Protein AF-A0AAP3E8N9-F1 (afdb_monomer)

Foldseek 3Di:
DDDDDDDDPVRVVVLVVQDDVPDDSVRSCCVVVVPDDVCVCPPVDDPVRVVVVVVVVVVVVVVVVVVVVVVVVVVVVD

Organism: NCBI:txid2979988

Structure (mmCIF, N/CA/C/O backbone):
data_AF-A0AAP3E8N9-F1
#
_entry.id   AF-A0AAP3E8N9-F1
#
loop_
_atom_site.group_PDB
_atom_site.id
_atom_site.type_symbol
_atom_site.label_atom_id
_atom_site.label_alt_id
_atom_site.label_comp_id
_atom_site.label_asym_id
_atom_site.label_entity_id
_atom_site.label_seq_id
_atom_site.pdbx_PDB_ins_code
_atom_site.Cartn_x
_atom_site.Cartn_y
_atom_site.Cartn_z
_atom_site.occupancy
_atom_site.B_iso_or_equiv
_atom_site.auth_seq_id
_atom_site.auth_comp_id
_atom_site.auth_asym_id
_atom_site.auth_atom_id
_atom_site.pdbx_PDB_model_num
ATOM 1 N N . MET A 1 1 ? -2.273 -19.326 20.938 1.00 50.81 1 MET A N 1
ATOM 2 C CA . MET A 1 1 ? -0.935 -18.846 21.348 1.00 50.81 1 MET A CA 1
ATOM 3 C C . MET A 1 1 ? -0.826 -17.384 20.953 1.00 50.81 1 MET A C 1
ATOM 5 O O . MET A 1 1 ? -0.981 -17.105 19.772 1.00 50.81 1 MET A O 1
ATOM 9 N N . SER A 1 2 ? -0.622 -16.461 21.892 1.00 70.62 2 SER A N 1
ATOM 10 C CA . SER A 1 2 ? -0.341 -15.054 21.573 1.00 70.62 2 SER A CA 1
ATOM 11 C C . SER A 1 2 ? 1.172 -14.843 21.477 1.00 70.62 2 SER A C 1
ATOM 13 O O . SER A 1 2 ? 1.933 -15.383 22.278 1.00 70.62 2 SER A O 1
ATOM 15 N N . LYS A 1 3 ? 1.620 -14.089 20.470 1.00 78.06 3 LYS A N 1
ATOM 16 C CA . LYS A 1 3 ? 3.003 -13.610 20.358 1.00 78.06 3 LYS A CA 1
ATOM 17 C C . LYS A 1 3 ? 2.982 -12.097 20.536 1.00 78.06 3 LYS A C 1
ATOM 19 O O . LYS A 1 3 ? 2.169 -11.428 19.910 1.00 78.06 3 LYS A O 1
ATOM 24 N N . SER A 1 4 ? 3.847 -11.584 21.405 1.00 84.88 4 SER A N 1
ATOM 25 C CA . SER A 1 4 ? 4.001 -10.145 21.625 1.00 84.88 4 SER A CA 1
ATOM 26 C C . SER A 1 4 ? 5.150 -9.624 20.768 1.00 84.88 4 SER A C 1
ATOM 28 O O . SER A 1 4 ? 6.233 -10.212 20.769 1.00 84.88 4 SER A O 1
ATOM 30 N N . ILE A 1 5 ? 4.908 -8.544 20.027 1.00 83.62 5 ILE A N 1
ATOM 31 C CA . ILE A 1 5 ? 5.911 -7.830 19.233 1.00 83.62 5 ILE A CA 1
ATOM 32 C C . ILE A 1 5 ? 5.947 -6.372 19.687 1.00 83.62 5 ILE A C 1
ATOM 34 O O . ILE A 1 5 ? 4.923 -5.815 20.077 1.00 83.62 5 ILE A O 1
ATOM 38 N N . ARG A 1 6 ? 7.125 -5.746 19.648 1.00 89.75 6 ARG A N 1
ATOM 39 C CA . ARG A 1 6 ? 7.241 -4.303 19.884 1.00 89.75 6 ARG A CA 1
ATOM 40 C C . ARG A 1 6 ? 6.983 -3.567 18.574 1.00 89.75 6 ARG A C 1
ATOM 42 O O . ARG A 1 6 ? 7.658 -3.853 17.589 1.00 89.75 6 ARG A O 1
ATOM 49 N N . LEU A 1 7 ? 6.042 -2.628 18.581 1.00 86.62 7 LEU A N 1
ATOM 50 C CA . LEU A 1 7 ? 5.860 -1.661 17.500 1.00 86.62 7 LEU A CA 1
ATOM 51 C C . LEU A 1 7 ? 6.459 -0.315 17.910 1.00 86.62 7 LEU A C 1
ATOM 53 O O . LEU A 1 7 ? 6.417 0.051 19.085 1.00 86.62 7 LEU A O 1
ATOM 57 N N . SER A 1 8 ? 7.008 0.413 16.936 1.00 92.62 8 SER A N 1
ATOM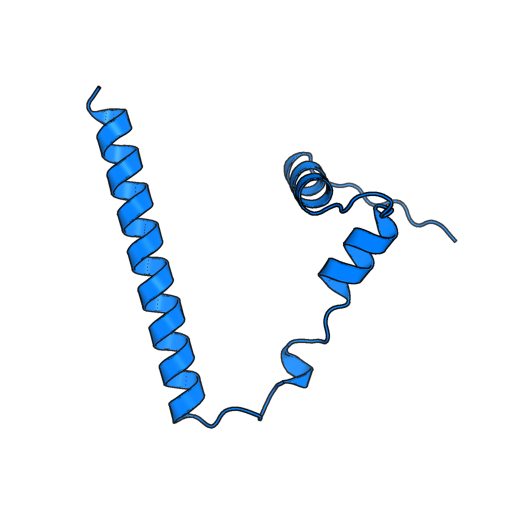 58 C CA . SER A 1 8 ? 7.216 1.851 17.091 1.00 92.62 8 SER A CA 1
ATOM 59 C C . SER A 1 8 ? 5.866 2.568 17.109 1.00 92.62 8 SER A C 1
ATOM 61 O O . SER A 1 8 ? 4.872 2.047 16.603 1.00 92.62 8 SER A O 1
ATOM 63 N N . GLU A 1 9 ? 5.845 3.776 17.663 1.00 89.19 9 GLU A N 1
ATOM 64 C CA . GLU A 1 9 ? 4.647 4.619 17.713 1.00 89.19 9 GLU A CA 1
ATOM 65 C C . GLU A 1 9 ? 4.080 4.877 16.306 1.00 89.19 9 GLU A C 1
ATOM 67 O O . GLU A 1 9 ? 2.919 4.576 16.050 1.00 89.19 9 GLU A O 1
ATOM 72 N N . GLU A 1 10 ? 4.937 5.230 15.339 1.00 88.62 10 GLU A N 1
ATOM 73 C CA . GLU A 1 10 ? 4.562 5.379 13.920 1.00 88.62 10 GLU A CA 1
ATOM 74 C C . GLU A 1 10 ? 3.929 4.104 13.332 1.00 88.62 10 GLU A C 1
ATOM 76 O O . GLU A 1 10 ? 2.984 4.160 12.542 1.00 88.62 10 GLU A O 1
ATOM 81 N N . ALA A 1 11 ? 4.449 2.925 13.689 1.00 86.31 11 ALA A N 1
ATOM 82 C CA . ALA A 1 11 ? 3.922 1.666 13.176 1.00 86.31 11 ALA A CA 1
ATOM 83 C C . ALA A 1 11 ? 2.562 1.327 13.801 1.00 86.31 11 ALA A C 1
ATOM 85 O O . ALA A 1 11 ? 1.701 0.780 13.112 1.00 86.31 11 ALA A O 1
ATOM 86 N N . TYR A 1 12 ? 2.359 1.670 15.075 1.00 89.62 12 TYR A N 1
ATOM 87 C CA . TYR A 1 12 ? 1.066 1.542 15.740 1.00 89.62 12 TYR A CA 1
ATOM 88 C C . TYR A 1 12 ? 0.024 2.477 15.113 1.00 89.62 12 TYR A C 1
ATOM 90 O O . TYR A 1 12 ? -1.042 2.005 14.725 1.00 89.62 12 TYR A O 1
ATOM 98 N N . GLU A 1 13 ? 0.355 3.756 14.915 1.00 90.00 13 GLU A N 1
ATOM 99 C CA . GLU A 1 13 ? -0.536 4.741 14.281 1.00 90.00 13 GLU A CA 1
ATOM 100 C C . GLU A 1 13 ? -0.942 4.321 12.866 1.00 90.00 13 GLU A C 1
ATOM 102 O O . GLU A 1 13 ? -2.113 4.398 12.495 1.00 90.00 13 GLU A O 1
ATOM 107 N N . ARG A 1 14 ? 0.005 3.806 12.069 1.00 87.19 14 ARG A N 1
ATOM 108 C CA . ARG A 1 14 ? -0.310 3.252 10.743 1.00 87.19 14 ARG A CA 1
ATOM 109 C C . ARG A 1 14 ? -1.269 2.071 10.826 1.00 87.19 14 ARG A C 1
ATOM 111 O O . ARG A 1 14 ? -2.169 1.956 9.997 1.00 87.19 14 ARG A O 1
ATOM 118 N N . LEU A 1 15 ? -1.069 1.182 11.795 1.00 88.19 15 LEU A N 1
ATOM 119 C CA . LEU A 1 15 ? -1.926 0.015 11.975 1.00 88.19 15 LEU A CA 1
ATOM 120 C C . LEU A 1 15 ? -3.341 0.431 12.403 1.00 88.19 15 LEU A C 1
ATOM 122 O O . LEU A 1 15 ? -4.321 -0.125 11.911 1.00 88.19 15 LEU A O 1
ATOM 126 N N . GLU A 1 16 ? -3.441 1.434 13.272 1.00 88.06 16 GLU A N 1
ATOM 127 C CA . GLU A 1 16 ? -4.698 2.017 13.733 1.00 88.06 16 GLU A CA 1
ATOM 128 C C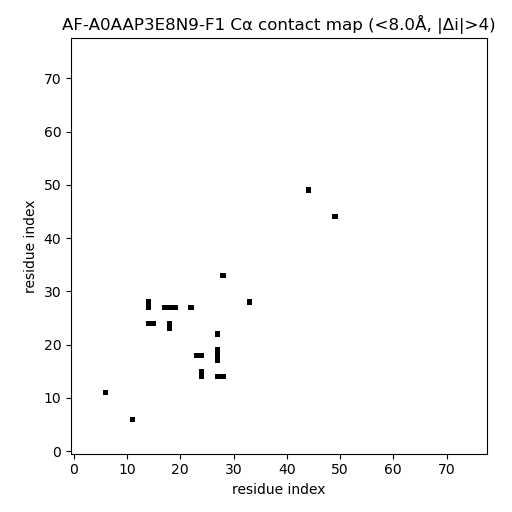 . GLU A 1 16 ? -5.442 2.749 12.609 1.00 88.06 16 GLU A C 1
ATOM 130 O O . GLU A 1 16 ? -6.627 2.497 12.402 1.00 88.06 16 GLU A O 1
ATOM 135 N N . ALA A 1 17 ? -4.748 3.557 11.803 1.00 89.19 17 ALA A N 1
ATOM 136 C CA . ALA A 1 17 ? -5.334 4.256 10.657 1.00 89.19 17 ALA A CA 1
ATOM 137 C C . ALA A 1 17 ? -5.916 3.300 9.600 1.00 89.19 17 ALA A C 1
ATOM 139 O O . ALA A 1 17 ? -6.852 3.645 8.878 1.00 89.19 17 ALA A O 1
ATOM 140 N N . HIS A 1 18 ? -5.372 2.087 9.500 1.00 85.56 18 HIS A N 1
ATOM 141 C CA . HIS A 1 18 ? -5.850 1.058 8.580 1.00 85.56 18 HIS A CA 1
ATOM 142 C C . HIS A 1 18 ? -6.916 0.130 9.173 1.00 85.56 18 HIS A C 1
ATOM 144 O O . HIS A 1 18 ? -7.409 -0.741 8.446 1.00 85.56 18 HIS A O 1
ATOM 150 N N . LYS A 1 19 ? -7.273 0.277 10.452 1.00 89.88 19 LYS A N 1
ATOM 151 C CA . LYS A 1 19 ? -8.227 -0.587 11.151 1.00 89.88 19 LYS A CA 1
ATOM 152 C C . LYS A 1 19 ? -9.669 -0.257 10.757 1.00 89.88 19 LYS A C 1
ATOM 154 O O . LYS A 1 19 ? -10.098 0.890 10.840 1.00 89.88 19 LYS A O 1
ATOM 159 N N . ARG A 1 20 ? -10.446 -1.273 10.369 1.00 89.31 20 ARG A N 1
ATOM 160 C CA . ARG A 1 20 ? -11.884 -1.124 10.079 1.00 89.31 20 ARG A CA 1
ATOM 161 C C . ARG A 1 20 ? -12.736 -1.214 11.351 1.00 89.31 20 ARG A C 1
ATOM 163 O O . ARG A 1 20 ? -12.287 -1.693 12.403 1.00 89.31 20 ARG A O 1
ATOM 170 N N . GLU A 1 21 ? -13.989 -0.767 11.256 1.00 83.31 21 GLU A N 1
ATOM 171 C CA . GLU A 1 21 ? -14.975 -0.962 12.324 1.00 83.31 21 GLU A CA 1
ATOM 172 C C . GLU A 1 21 ? -15.142 -2.461 12.617 1.00 83.31 21 GLU A C 1
ATOM 174 O O . GLU A 1 21 ? -15.257 -3.272 11.701 1.00 83.31 21 GLU A O 1
ATOM 179 N N . ASN A 1 22 ? -15.123 -2.828 13.902 1.00 85.12 22 ASN A N 1
ATOM 180 C CA . ASN A 1 22 ? -15.200 -4.211 14.399 1.00 85.12 22 ASN A CA 1
ATOM 181 C C . ASN A 1 22 ? -14.038 -5.157 14.019 1.00 85.12 22 ASN A C 1
ATOM 183 O O . ASN A 1 22 ? -14.109 -6.338 14.336 1.00 85.12 22 ASN A O 1
ATOM 187 N N . GLU A 1 23 ? -12.952 -4.663 13.415 1.00 86.81 23 GLU A N 1
ATOM 188 C CA . GLU A 1 23 ? -11.741 -5.459 13.141 1.00 86.81 23 GLU A CA 1
ATOM 189 C C . GLU A 1 23 ? -10.809 -5.482 14.369 1.00 86.81 23 GLU A C 1
ATOM 191 O O . GLU A 1 23 ? -10.669 -4.481 15.074 1.00 86.81 23 GLU A O 1
ATOM 196 N N . THR A 1 24 ? -10.143 -6.599 14.645 1.00 90.06 24 THR A N 1
ATOM 197 C CA . THR A 1 24 ? -9.071 -6.706 15.647 1.00 90.06 24 THR A CA 1
ATOM 198 C C . THR A 1 24 ? -7.714 -6.366 15.031 1.00 90.06 24 THR A C 1
ATOM 200 O O . THR A 1 24 ? -7.497 -6.541 13.837 1.00 90.06 24 THR A O 1
ATOM 203 N N . PHE A 1 25 ? -6.735 -5.945 15.837 1.00 86.88 25 PHE A N 1
ATOM 204 C CA . PHE A 1 25 ? -5.379 -5.693 15.324 1.00 86.88 25 PHE A CA 1
ATOM 205 C C . PHE A 1 25 ? -4.741 -6.924 14.669 1.00 86.88 25 PHE A C 1
ATOM 207 O O . PHE A 1 25 ? -4.013 -6.788 13.691 1.00 86.88 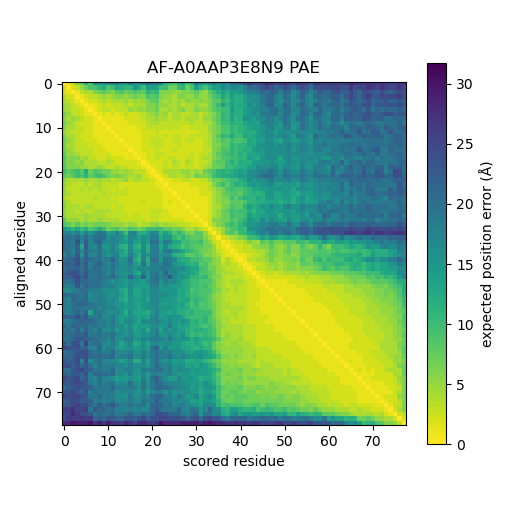25 PHE A O 1
ATOM 214 N N . SER A 1 26 ? -5.043 -8.127 15.166 1.00 84.69 26 SER A N 1
ATOM 215 C CA . SER A 1 26 ? -4.567 -9.366 14.541 1.00 84.69 26 SER A CA 1
ATOM 216 C C . SER A 1 26 ? -5.154 -9.554 13.140 1.00 84.69 26 SER A C 1
ATOM 218 O O . SER A 1 26 ? -4.435 -9.973 12.240 1.00 84.69 26 SER A O 1
ATOM 220 N N . GLU A 1 27 ? -6.428 -9.211 12.935 1.00 86.12 27 GLU A N 1
ATOM 221 C CA . GLU A 1 27 ? -7.081 -9.261 11.620 1.00 86.12 27 GLU A CA 1
ATOM 222 C C . GLU A 1 27 ? -6.544 -8.187 10.675 1.00 86.12 27 GLU A C 1
ATOM 224 O O . GLU A 1 27 ? -6.269 -8.500 9.521 1.00 86.12 27 GLU A O 1
ATOM 229 N N . VAL A 1 28 ? -6.279 -6.970 11.170 1.00 89.00 28 VAL A N 1
ATOM 230 C CA . VAL A 1 28 ? -5.610 -5.920 10.383 1.00 89.00 28 VAL A CA 1
ATOM 231 C C . VAL A 1 28 ? -4.248 -6.409 9.898 1.00 89.00 28 VAL A C 1
ATOM 233 O O . VAL A 1 28 ? -3.943 -6.295 8.714 1.00 89.00 28 VAL A O 1
ATOM 236 N N . VAL A 1 29 ? -3.431 -6.976 10.794 1.00 85.44 29 VAL A N 1
ATOM 237 C CA . VAL A 1 29 ? -2.108 -7.511 10.440 1.00 85.44 29 VAL A CA 1
ATOM 238 C C . VAL A 1 29 ? -2.242 -8.649 9.436 1.00 85.44 29 VAL A C 1
ATOM 240 O O . VAL A 1 29 ? -1.537 -8.641 8.436 1.00 85.44 29 VAL A O 1
ATOM 243 N N . LEU A 1 30 ? -3.152 -9.600 9.655 1.00 83.12 30 LEU A N 1
ATOM 244 C CA . LEU A 1 30 ? -3.385 -10.701 8.718 1.00 83.12 30 LEU A CA 1
ATOM 245 C C . LEU A 1 30 ? -3.904 -10.218 7.365 1.00 83.12 30 LEU A C 1
ATOM 247 O O . LEU A 1 30 ? -3.565 -10.814 6.356 1.00 83.12 30 LEU A O 1
ATOM 251 N N . ARG A 1 31 ? -4.689 -9.144 7.312 1.00 84.19 31 ARG A N 1
ATOM 252 C CA . ARG A 1 31 ? -5.157 -8.556 6.057 1.00 84.19 31 ARG A CA 1
ATOM 253 C C . ARG A 1 31 ? -4.032 -7.825 5.332 1.00 84.19 31 ARG A C 1
ATOM 255 O O . ARG A 1 31 ? -3.826 -8.060 4.151 1.00 84.19 31 ARG A O 1
ATOM 262 N N . LEU A 1 32 ? -3.291 -6.969 6.035 1.00 83.00 32 LEU A N 1
ATOM 263 C CA . LEU A 1 32 ? -2.175 -6.214 5.459 1.00 83.00 32 LEU A CA 1
ATOM 264 C C . LEU A 1 32 ? -1.002 -7.120 5.055 1.00 83.00 32 LEU A C 1
ATOM 266 O O . LEU A 1 32 ? -0.307 -6.815 4.093 1.00 83.00 32 LEU A O 1
ATOM 270 N N . ALA A 1 33 ? -0.774 -8.216 5.783 1.00 75.06 33 ALA A N 1
ATOM 271 C CA . ALA A 1 33 ? 0.299 -9.175 5.513 1.00 75.06 33 ALA A CA 1
ATOM 272 C C . ALA A 1 33 ? -0.147 -10.394 4.687 1.00 75.06 33 ALA A C 1
ATOM 274 O O . ALA A 1 33 ? 0.706 -11.148 4.225 1.00 75.06 33 ALA A O 1
ATOM 275 N N . GLY A 1 34 ? -1.454 -10.633 4.561 1.00 65.00 34 GLY A N 1
ATOM 276 C CA . GLY A 1 34 ? -2.036 -11.842 3.966 1.00 65.00 34 GLY A CA 1
ATOM 277 C C . GLY A 1 34 ? -2.744 -11.623 2.635 1.00 65.00 34 GLY A C 1
ATOM 278 O O . GLY A 1 34 ? -3.308 -12.575 2.093 1.00 65.00 34 GLY A O 1
ATOM 279 N N . GLU A 1 35 ? -2.705 -10.418 2.065 1.00 59.91 35 GLU A N 1
ATOM 280 C CA . GLU A 1 35 ? -2.915 -10.305 0.626 1.00 59.91 35 GLU A CA 1
ATOM 281 C C . GLU A 1 35 ? -1.797 -11.091 -0.064 1.00 59.91 35 GLU A C 1
ATOM 283 O O . GLU A 1 35 ? -0.621 -10.933 0.261 1.00 59.91 35 GLU A O 1
ATOM 288 N N . ARG A 1 36 ? -2.217 -12.026 -0.927 1.00 59.09 36 ARG A N 1
ATOM 289 C CA . ARG A 1 36 ? -1.393 -12.950 -1.716 1.00 59.09 36 ARG A CA 1
ATOM 290 C C . ARG A 1 36 ? -0.034 -12.356 -2.047 1.00 59.09 36 ARG A C 1
ATOM 292 O O . ARG A 1 36 ? 0.055 -11.186 -2.424 1.00 59.09 36 ARG A O 1
ATOM 299 N N . SER A 1 37 ? 1.002 -13.184 -1.938 1.00 66.56 37 SER A N 1
ATOM 300 C CA . SER A 1 37 ? 2.349 -12.759 -2.289 1.00 66.56 37 SER A CA 1
ATOM 301 C C . SER A 1 37 ? 2.294 -12.098 -3.661 1.00 66.56 37 SER A C 1
ATOM 303 O O . SER A 1 37 ? 1.709 -12.657 -4.583 1.00 66.56 37 SER A O 1
ATOM 305 N N . LEU A 1 38 ? 2.892 -10.919 -3.836 1.00 69.31 38 LEU A N 1
ATOM 306 C CA . LEU A 1 38 ? 2.983 -10.320 -5.175 1.00 69.31 38 LEU A CA 1
ATOM 307 C C . LEU A 1 38 ? 3.722 -11.254 -6.149 1.00 69.31 38 LEU A C 1
ATOM 309 O O . LEU A 1 38 ? 3.545 -11.154 -7.359 1.00 69.31 38 LEU A O 1
ATOM 313 N N . LEU A 1 39 ? 4.497 -12.206 -5.617 1.00 71.56 39 LEU A N 1
ATOM 314 C CA . LEU A 1 39 ? 5.101 -13.290 -6.386 1.00 71.56 39 LEU A CA 1
ATOM 315 C C . LEU A 1 39 ? 4.069 -14.275 -6.954 1.00 71.56 39 LEU A C 1
ATOM 317 O O . LEU A 1 39 ? 4.354 -14.902 -7.964 1.00 71.56 39 LEU A O 1
ATOM 321 N N . ASP A 1 40 ? 2.871 -14.378 -6.378 1.00 72.69 40 ASP A N 1
ATOM 322 C CA . ASP A 1 40 ? 1.769 -15.181 -6.925 1.00 72.69 40 ASP A CA 1
ATOM 323 C C . ASP A 1 40 ? 1.231 -14.588 -8.244 1.00 72.69 40 ASP A C 1
ATOM 325 O O . ASP A 1 40 ? 0.539 -15.269 -8.996 1.00 72.69 40 ASP A O 1
ATOM 329 N N . ILE A 1 41 ? 1.545 -13.318 -8.533 1.00 71.62 41 ILE A N 1
ATOM 330 C CA . ILE A 1 41 ? 1.193 -12.590 -9.766 1.00 71.62 41 ILE A CA 1
ATOM 331 C C . ILE A 1 41 ? 2.377 -12.619 -10.762 1.00 71.62 41 ILE A C 1
ATOM 333 O O . ILE A 1 41 ? 2.263 -12.168 -11.903 1.00 71.62 41 ILE A O 1
ATOM 337 N N . ALA A 1 42 ? 3.539 -13.149 -10.358 1.00 77.88 42 ALA A N 1
ATOM 338 C CA . ALA A 1 42 ? 4.728 -13.165 -11.201 1.00 77.88 42 ALA A CA 1
ATOM 339 C C . ALA A 1 42 ? 4.487 -13.970 -12.489 1.00 77.88 42 ALA A C 1
ATOM 341 O O . ALA A 1 42 ? 3.997 -15.096 -12.455 1.00 77.88 42 ALA A O 1
ATOM 342 N N . GLY A 1 43 ? 4.859 -13.383 -13.630 1.00 82.94 43 GLY A N 1
ATOM 343 C CA . GLY A 1 43 ? 4.691 -13.991 -14.953 1.00 82.94 43 GLY A CA 1
ATOM 344 C C . 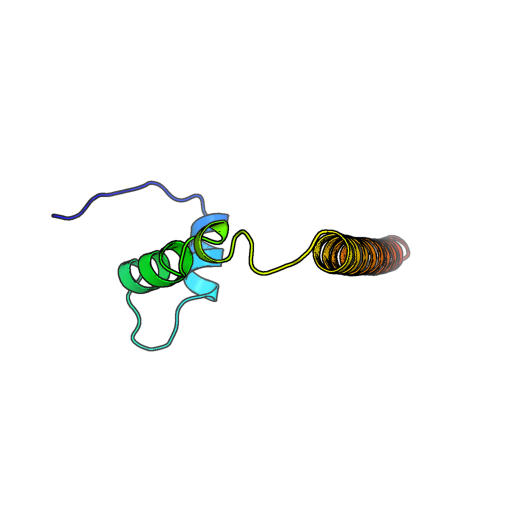GLY A 1 43 ? 3.360 -13.693 -15.649 1.00 82.94 43 GLY A C 1
ATOM 345 O O . GLY A 1 43 ? 3.146 -14.204 -16.742 1.00 82.94 43 GLY A O 1
ATOM 346 N N . ILE A 1 44 ? 2.480 -12.876 -15.054 1.00 88.81 44 ILE A N 1
ATOM 347 C CA . ILE A 1 44 ? 1.255 -12.401 -15.724 1.00 88.81 44 ILE A CA 1
ATOM 348 C C . ILE A 1 44 ? 1.555 -11.332 -16.780 1.00 88.81 44 ILE A C 1
ATOM 350 O O . ILE A 1 44 ? 0.883 -11.310 -17.803 1.00 88.81 44 ILE A O 1
ATOM 354 N N . LEU A 1 45 ? 2.532 -10.460 -16.520 1.00 87.81 45 LEU A N 1
ATOM 355 C CA . LEU A 1 45 ? 2.917 -9.380 -17.428 1.00 87.81 45 LEU A CA 1
ATOM 356 C C . LEU A 1 45 ? 4.084 -9.820 -18.307 1.00 87.81 45 LEU A C 1
ATOM 358 O O . LEU A 1 45 ? 5.043 -10.418 -17.798 1.00 87.81 45 LEU A O 1
ATOM 362 N N . ASP A 1 46 ? 4.025 -9.472 -19.588 1.00 91.38 46 ASP A N 1
ATOM 363 C CA . ASP A 1 46 ? 5.200 -9.535 -20.452 1.00 91.38 46 ASP A CA 1
ATOM 364 C C . ASP A 1 46 ? 6.206 -8.407 -20.135 1.00 91.38 46 ASP A C 1
ATOM 366 O O . ASP A 1 46 ? 6.005 -7.576 -19.243 1.00 91.38 46 ASP A O 1
ATOM 370 N N . GLU A 1 47 ? 7.357 -8.415 -20.811 1.00 91.44 47 GLU A N 1
ATOM 371 C CA . GLU A 1 47 ? 8.425 -7.449 -20.544 1.00 91.44 47 GLU A CA 1
ATOM 372 C C . GLU A 1 47 ? 8.026 -6.009 -20.908 1.00 91.44 47 GLU A C 1
ATOM 374 O O . GLU A 1 47 ? 8.404 -5.076 -20.195 1.00 91.44 47 GLU A O 1
ATOM 379 N N . GLU A 1 48 ? 7.236 -5.818 -21.966 1.00 94.62 48 GLU A N 1
ATOM 380 C CA . GLU A 1 48 ? 6.766 -4.496 -22.387 1.00 94.62 48 GLU A CA 1
ATOM 381 C C . GLU A 1 48 ? 5.740 -3.948 -21.392 1.00 94.62 48 GLU A C 1
ATOM 383 O O . GLU A 1 48 ? 5.880 -2.819 -20.914 1.00 94.62 48 GLU A O 1
ATOM 388 N N . GLU A 1 49 ? 4.764 -4.765 -20.998 1.00 93.69 49 GLU A N 1
ATOM 389 C CA . GLU A 1 49 ? 3.761 -4.425 -19.990 1.00 93.69 49 GLU A CA 1
ATOM 390 C C . GLU A 1 49 ? 4.402 -4.135 -18.626 1.00 93.69 49 GLU A C 1
ATOM 392 O O . GLU A 1 49 ? 4.030 -3.179 -17.935 1.00 93.69 49 GLU A O 1
ATOM 397 N N . ALA A 1 50 ? 5.409 -4.922 -18.233 1.00 92.25 50 ALA A N 1
ATOM 398 C CA . ALA A 1 50 ? 6.155 -4.698 -17.002 1.00 92.25 50 ALA A CA 1
ATOM 399 C C . ALA A 1 50 ? 6.940 -3.378 -17.036 1.00 92.25 50 ALA A C 1
ATOM 401 O O . ALA A 1 50 ? 7.005 -2.677 -16.021 1.00 92.25 50 ALA A O 1
ATOM 402 N N . ASN A 1 51 ? 7.526 -3.021 -18.180 1.00 94.75 51 ASN A N 1
ATOM 403 C CA . ASN A 1 51 ? 8.230 -1.752 -18.350 1.00 94.75 51 ASN A CA 1
ATOM 404 C C . AS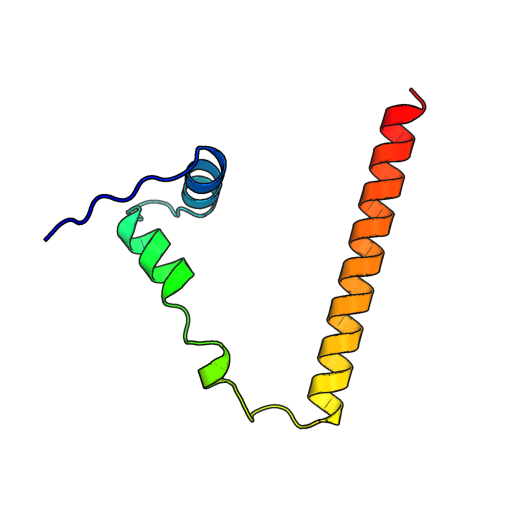N A 1 51 ? 7.264 -0.563 -18.334 1.00 94.75 51 ASN A C 1
ATOM 406 O O . ASN A 1 51 ? 7.498 0.385 -17.588 1.00 94.75 51 ASN A O 1
ATOM 410 N N . ALA A 1 52 ? 6.126 -0.653 -19.024 1.00 95.62 52 ALA A N 1
ATOM 411 C CA . ALA A 1 52 ? 5.094 0.382 -18.985 1.00 95.62 52 ALA A CA 1
ATOM 412 C C . ALA A 1 52 ? 4.573 0.630 -17.556 1.00 95.62 52 ALA A C 1
ATOM 414 O O . ALA A 1 52 ? 4.373 1.7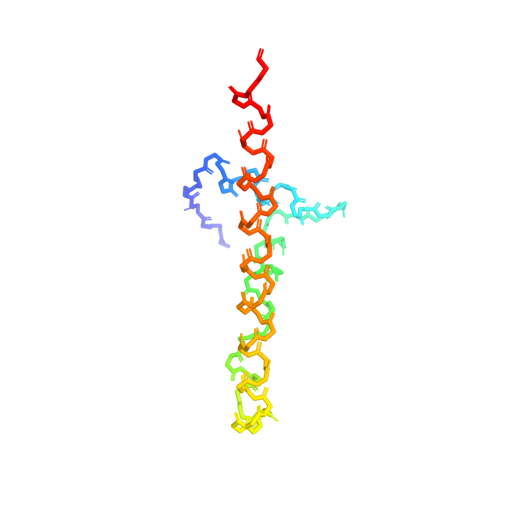74 -17.140 1.00 95.62 52 ALA A O 1
ATOM 415 N N . LEU A 1 53 ? 4.398 -0.436 -16.766 1.00 92.81 53 LEU A N 1
ATOM 416 C CA . LEU A 1 53 ? 4.019 -0.313 -15.359 1.00 92.81 53 LEU A CA 1
ATOM 417 C C . LEU A 1 53 ? 5.107 0.380 -14.523 1.00 92.81 53 LEU A C 1
ATOM 419 O O . LEU A 1 53 ? 4.779 1.198 -13.660 1.00 92.81 53 LEU A O 1
ATOM 423 N N . ARG A 1 54 ? 6.389 0.066 -14.757 1.00 93.94 54 ARG A N 1
ATOM 424 C CA . ARG A 1 54 ? 7.514 0.729 -14.074 1.00 93.94 54 ARG A CA 1
ATOM 425 C C . ARG A 1 54 ? 7.534 2.223 -14.375 1.00 93.94 54 ARG A C 1
ATOM 427 O O . ARG A 1 54 ? 7.575 3.012 -13.432 1.00 93.94 54 ARG A O 1
ATOM 434 N N . ASP A 1 55 ? 7.402 2.593 -15.644 1.00 97.25 55 ASP A N 1
ATOM 435 C CA . ASP A 1 55 ? 7.401 3.991 -16.075 1.00 97.25 55 ASP A CA 1
ATOM 436 C C . ASP A 1 55 ? 6.247 4.773 -15.431 1.00 97.25 55 ASP A C 1
ATOM 438 O O . ASP A 1 55 ? 6.457 5.846 -14.863 1.00 97.25 55 ASP A O 1
ATOM 442 N N . ALA A 1 56 ? 5.041 4.195 -15.401 1.00 96.81 56 ALA A N 1
ATOM 443 C CA . ALA A 1 56 ? 3.882 4.811 -14.756 1.00 96.81 56 ALA A CA 1
ATOM 444 C C . ALA A 1 56 ? 4.069 5.003 -13.236 1.00 96.81 56 ALA A C 1
ATOM 446 O O . ALA A 1 56 ? 3.627 6.004 -12.657 1.00 96.81 56 ALA A O 1
ATOM 447 N N . ILE A 1 57 ? 4.720 4.049 -12.556 1.00 96.06 57 ILE A N 1
ATOM 448 C CA . ILE A 1 57 ? 5.044 4.167 -11.126 1.00 96.06 57 ILE A CA 1
ATOM 449 C C . ILE A 1 57 ? 6.056 5.292 -10.897 1.00 96.06 57 ILE A C 1
ATOM 451 O O . ILE A 1 57 ? 5.888 6.082 -9.959 1.00 96.06 57 ILE A O 1
ATOM 455 N N . ASP A 1 58 ? 7.092 5.371 -11.726 1.00 96.38 58 ASP A N 1
ATOM 456 C CA . ASP A 1 58 ? 8.146 6.370 -11.584 1.00 96.38 58 ASP A CA 1
ATOM 457 C C . ASP A 1 58 ? 7.640 7.778 -11.890 1.00 96.38 58 ASP A C 1
ATOM 459 O O . ASP A 1 58 ? 7.883 8.689 -11.093 1.00 96.38 58 ASP A O 1
ATOM 463 N N . GLU A 1 59 ? 6.829 7.953 -12.934 1.00 96.75 59 GLU A N 1
ATOM 464 C CA . GLU A 1 59 ? 6.159 9.222 -13.228 1.00 96.75 59 GLU A CA 1
ATOM 465 C C . GLU A 1 59 ? 5.319 9.691 -12.029 1.00 96.75 59 GLU A C 1
ATOM 467 O O . GLU A 1 59 ? 5.447 10.827 -11.555 1.00 96.75 59 GLU A O 1
ATOM 472 N N . ARG A 1 60 ? 4.519 8.786 -11.446 1.00 96.12 60 ARG A N 1
ATOM 473 C CA . ARG A 1 60 ? 3.698 9.094 -10.268 1.00 96.12 60 ARG A CA 1
ATOM 474 C C . ARG A 1 60 ? 4.543 9.497 -9.059 1.00 96.12 60 ARG A C 1
ATOM 476 O O . ARG A 1 60 ? 4.147 10.392 -8.306 1.00 96.12 60 ARG A O 1
ATOM 483 N N . ARG A 1 61 ? 5.689 8.844 -8.840 1.00 94.44 61 ARG A N 1
ATOM 484 C CA . ARG A 1 61 ? 6.621 9.183 -7.750 1.00 94.44 61 ARG A CA 1
ATOM 485 C C . ARG A 1 61 ? 7.278 10.538 -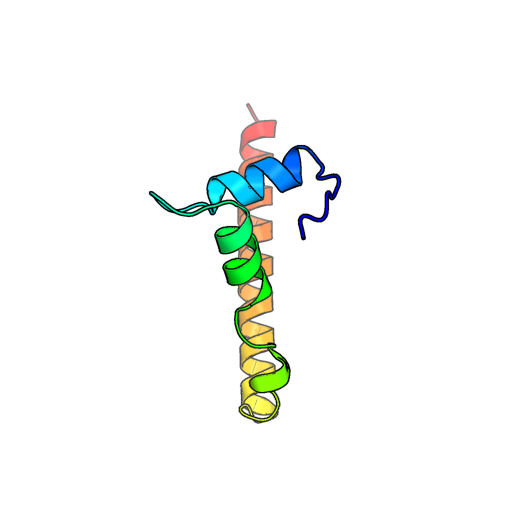7.972 1.00 94.44 61 ARG A C 1
ATOM 487 O O . ARG A 1 61 ? 7.370 11.308 -7.017 1.00 94.44 61 ARG A O 1
ATOM 494 N N . MET A 1 62 ? 7.706 10.834 -9.198 1.00 94.69 62 MET A N 1
ATOM 495 C CA . MET A 1 62 ? 8.279 12.135 -9.540 1.00 94.69 62 MET A CA 1
ATOM 496 C C . MET A 1 62 ? 7.267 13.251 -9.305 1.00 94.69 62 MET A C 1
ATOM 498 O O . MET A 1 62 ? 7.589 14.210 -8.607 1.00 94.69 62 MET A O 1
ATOM 502 N N . LYS A 1 63 ? 6.032 13.081 -9.790 1.00 94.38 63 LYS A N 1
ATOM 503 C CA . LYS A 1 63 ? 4.960 14.057 -9.588 1.00 94.38 63 LYS A CA 1
ATOM 504 C C . LYS A 1 63 ? 4.684 14.300 -8.106 1.00 94.38 63 LYS A C 1
ATOM 506 O O . LYS A 1 63 ? 4.709 15.440 -7.661 1.00 94.38 63 LYS A O 1
ATOM 511 N N . ARG A 1 64 ? 4.515 13.229 -7.322 1.00 93.44 64 ARG A N 1
ATOM 512 C CA . ARG A 1 64 ? 4.284 13.339 -5.873 1.00 93.44 64 ARG A CA 1
ATOM 513 C C . ARG A 1 64 ? 5.431 14.061 -5.163 1.00 93.44 64 ARG A C 1
ATOM 515 O O . ARG A 1 64 ? 5.185 14.853 -4.262 1.00 93.44 64 ARG A O 1
ATOM 522 N N . ARG A 1 65 ? 6.683 13.779 -5.534 1.00 93.44 65 ARG A N 1
ATOM 523 C CA . ARG A 1 65 ? 7.844 14.468 -4.955 1.00 93.44 65 ARG A CA 1
ATOM 524 C C . ARG A 1 65 ? 7.844 15.955 -5.312 1.00 93.44 65 ARG A C 1
ATOM 526 O O . ARG A 1 65 ? 8.076 16.760 -4.421 1.00 93.44 65 ARG A O 1
ATOM 533 N N . GLY A 1 66 ? 7.521 16.302 -6.558 1.00 92.88 66 GLY A N 1
ATOM 534 C CA . GLY A 1 66 ? 7.365 17.694 -6.987 1.00 92.88 66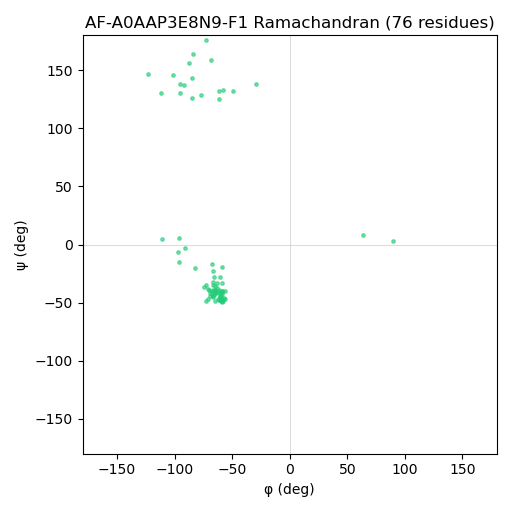 GLY A CA 1
ATOM 535 C C . GLY A 1 66 ? 6.280 18.430 -6.196 1.00 92.88 66 GLY A C 1
ATOM 536 O O . GLY A 1 66 ? 6.550 19.480 -5.629 1.00 92.88 66 GLY A O 1
ATOM 537 N N . GLU A 1 67 ? 5.092 17.835 -6.054 1.00 93.25 67 GLU A N 1
ATOM 538 C CA . GLU A 1 67 ? 3.985 18.400 -5.261 1.00 93.25 67 GLU A CA 1
ATOM 539 C C . GLU A 1 67 ? 4.382 18.630 -3.789 1.00 93.25 67 GLU A C 1
ATOM 541 O O . GLU A 1 67 ? 4.041 19.650 -3.183 1.00 93.25 67 GLU A O 1
ATOM 546 N N . LEU A 1 68 ? 5.134 17.695 -3.196 1.00 93.00 68 LEU A N 1
ATOM 547 C CA . LEU A 1 68 ? 5.654 17.836 -1.834 1.00 93.00 68 LEU A CA 1
ATOM 548 C C . LEU A 1 68 ? 6.711 18.944 -1.729 1.00 93.00 68 LEU A C 1
ATOM 550 O O . LEU A 1 68 ? 6.703 19.690 -0.750 1.00 93.00 68 LEU A O 1
ATOM 554 N N . GLU A 1 69 ? 7.601 19.075 -2.714 1.00 92.06 69 GLU A N 1
ATOM 555 C CA . GLU A 1 69 ? 8.596 20.153 -2.768 1.00 92.06 69 GLU A CA 1
ATOM 556 C C . GLU A 1 69 ? 7.936 21.526 -2.933 1.00 92.06 69 GLU A C 1
ATOM 558 O O . GLU A 1 69 ? 8.298 22.465 -2.223 1.00 92.06 69 GLU A O 1
ATOM 563 N N . GLU A 1 70 ? 6.925 21.642 -3.797 1.00 91.31 70 GLU A N 1
ATOM 564 C CA . GLU A 1 70 ? 6.117 22.856 -3.953 1.00 91.31 70 GLU A CA 1
ATOM 565 C C . GLU A 1 70 ? 5.429 23.241 -2.641 1.00 91.31 70 GLU A C 1
ATOM 567 O O . GLU A 1 70 ? 5.530 24.386 -2.192 1.00 91.31 70 GLU A O 1
ATOM 572 N N . THR A 1 71 ? 4.803 22.267 -1.975 1.00 94.00 71 THR A N 1
ATOM 573 C CA . THR A 1 71 ? 4.153 22.473 -0.674 1.00 94.00 71 THR A CA 1
ATOM 574 C C . THR A 1 71 ? 5.165 22.935 0.378 1.00 94.00 71 THR A C 1
ATOM 576 O O . THR A 1 71 ? 4.925 23.907 1.099 1.00 94.00 71 THR A O 1
ATOM 579 N N . ALA A 1 72 ? 6.336 22.293 0.439 1.00 91.31 72 ALA A N 1
ATOM 580 C CA . ALA A 1 72 ? 7.400 22.657 1.368 1.00 91.31 72 ALA A CA 1
ATOM 581 C C . ALA A 1 72 ? 7.971 24.057 1.088 1.00 91.31 72 ALA A C 1
ATOM 583 O O . ALA A 1 72 ? 8.324 24.776 2.022 1.00 91.31 72 ALA A O 1
ATOM 584 N N . ASN A 1 73 ? 8.059 24.462 -0.181 1.00 91.50 73 ASN A N 1
ATOM 585 C CA . ASN A 1 73 ? 8.523 25.793 -0.566 1.00 91.50 73 ASN A CA 1
ATOM 586 C C . ASN A 1 73 ? 7.499 26.880 -0.220 1.00 91.50 73 ASN A C 1
ATOM 588 O O . ASN A 1 73 ? 7.897 27.934 0.272 1.00 91.50 73 ASN A O 1
ATOM 592 N N . CYS A 1 74 ? 6.200 26.612 -0.385 1.00 89.88 74 CYS A N 1
ATOM 593 C CA . CYS A 1 74 ? 5.136 27.515 0.059 1.00 89.88 74 CYS A CA 1
ATOM 594 C C . CYS A 1 74 ? 5.192 27.751 1.580 1.00 89.88 74 CYS A C 1
ATOM 596 O O . CYS A 1 74 ? 5.159 28.896 2.028 1.00 89.88 74 CYS A O 1
ATOM 598 N N . MET A 1 75 ? 5.384 26.685 2.367 1.00 89.44 75 MET A N 1
ATOM 599 C CA . MET A 1 75 ? 5.527 26.778 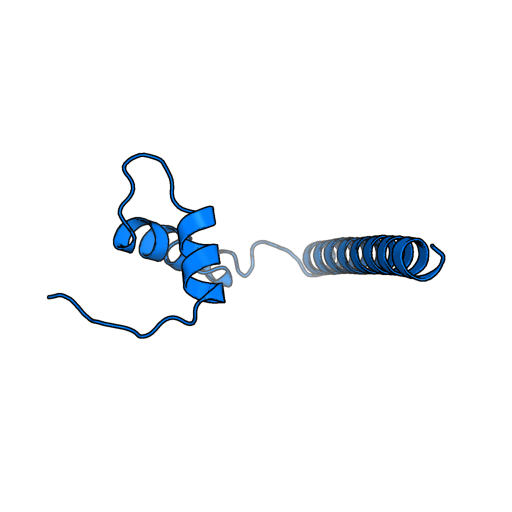3.827 1.00 89.44 75 MET A CA 1
ATOM 600 C C . MET A 1 75 ? 6.792 27.522 4.283 1.00 89.44 75 MET A C 1
ATOM 602 O O . MET A 1 75 ? 6.797 28.093 5.367 1.00 89.44 75 MET A O 1
ATOM 606 N N . ARG A 1 76 ? 7.869 27.519 3.484 1.00 83.75 76 ARG A N 1
ATOM 607 C CA . ARG A 1 76 ? 9.137 28.209 3.798 1.00 83.75 76 ARG A CA 1
ATOM 608 C C . ARG A 1 76 ? 9.138 29.701 3.455 1.00 83.75 76 ARG A C 1
ATOM 610 O O . ARG A 1 76 ? 10.011 30.416 3.935 1.00 83.75 76 ARG A O 1
ATOM 617 N N . GLY A 1 77 ? 8.241 30.133 2.570 1.00 72.62 77 GLY A N 1
ATOM 618 C CA . GLY A 1 77 ? 8.142 31.513 2.085 1.00 72.62 77 GLY A CA 1
ATOM 619 C C . GLY A 1 77 ? 7.117 32.384 2.819 1.00 72.62 77 GLY A C 1
ATOM 620 O O . GLY A 1 77 ? 6.881 33.503 2.370 1.00 72.62 77 GLY A O 1
ATOM 621 N N . SER A 1 78 ? 6.497 31.872 3.890 1.00 53.44 78 SER A N 1
ATOM 622 C CA . SER A 1 78 ? 5.600 32.610 4.800 1.00 53.44 78 SER A CA 1
ATOM 623 C C . SER A 1 78 ? 6.330 32.987 6.085 1.00 53.44 78 SER A C 1
ATOM 625 O O . SER A 1 78 ? 6.023 34.069 6.629 1.00 53.44 78 SER A O 1
#

pLDDT: mean 85.8, std 10.23, range [50.81, 97.25]

InterPro domains:
  IPR003847 Putative antitoxin [PF02697] (3-63)

Mean predicted aligned error: 11.03 Å

Radius of gyration: 18.92 Å; Cα contacts (8 Å, |Δi|>4): 13; chains: 1; bounding box: 24×52×44 Å

Solvent-accessible surface area (backbone atoms only — not comparable to full-atom values): 4899 Å² total; per-residue (Å²): 137,89,82,90,78,92,71,54,70,71,57,47,53,54,53,56,76,67,50,56,91,95,58,50,72,68,52,44,51,48,52,76,70,58,58,72,60,74,70,79,55,62,81,75,61,53,73,66,58,46,47,54,52,49,53,54,52,51,52,53,50,51,52,52,50,50,57,50,50,52,51,53,50,56,70,71,75,111

Secondary structure (DSSP, 8-state):
-----PPPHHHHHHHHHTPPTT--HHHHHHHHHHS--GGGGTTSS-HHHHHHHHHHHHHHHHHHHHHHHHHHHHHH--

Sequence (78 aa):
MSKSIRLSEEAYERLEAHKRENETFSEVVLRLAGERSLLDIAGILDEEEANALRDAIDERRMKRRGELEETANCMRGS